Protein AF-A0A225UU42-F1 (afdb_monomer)

pLDDT: mean 75.65, std 21.76, range [31.33, 98.06]

Foldseek 3Di:
DDDDDDDDPPPDPPDPVVVVVVVVLVVQLVQCVVLVNDWDADDPAQWGWTFGAGVVRDGRDIDDDPQTHQCHPNGPNPNHPPPPDPDDDPDDPPDDPPNPD

Radius of gyration: 17.7 Å; Cα contacts (8 Å, |Δi|>4): 117; chains: 1; bounding box: 40×38×44 Å

Sequence (101 aa):
MHSIEVLKPSAYTGSSMYFKEAALLANQVLTGLQARIAPVPINDCTGGVYYLRTKNRRLTGVFKPADEEAYAPNNPKEFLKLEKSGGLSGMRKGISAGDAA

Organism: NCBI:txid4795

Structure (mmCIF, N/CA/C/O backbone):
data_AF-A0A225UU42-F1
#
_entry.id   AF-A0A225UU42-F1
#
loop_
_atom_site.group_PDB
_atom_site.id
_atom_site.type_symbol
_atom_site.label_atom_id
_atom_site.label_alt_id
_atom_site.label_comp_id
_atom_site.label_asym_id
_atom_site.label_entity_id
_atom_site.label_seq_id
_atom_site.pdbx_PDB_ins_code
_atom_site.Cartn_x
_atom_site.Cartn_y
_atom_site.Cartn_z
_atom_site.occupancy
_atom_site.B_iso_or_equiv
_atom_site.auth_seq_id
_atom_si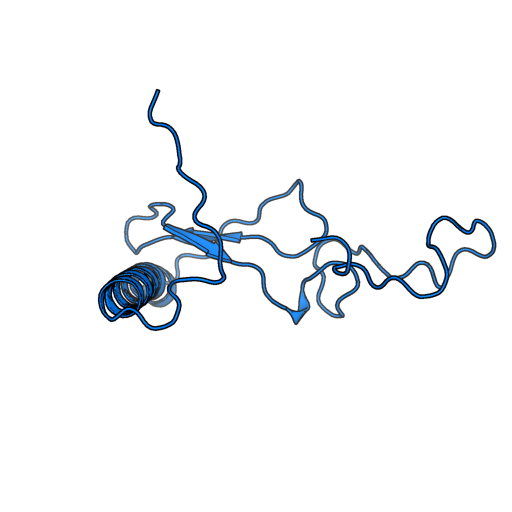te.auth_comp_id
_atom_site.auth_asym_id
_atom_site.auth_atom_id
_atom_site.pdbx_PDB_model_num
ATOM 1 N N . MET A 1 1 ? -24.766 7.940 -12.614 1.00 36.38 1 MET A N 1
ATOM 2 C CA . MET A 1 1 ? -23.361 7.738 -13.029 1.00 36.38 1 MET A CA 1
ATOM 3 C C . MET A 1 1 ? -22.544 8.860 -12.416 1.00 36.38 1 MET A C 1
ATOM 5 O O . MET A 1 1 ? -22.782 10.000 -12.778 1.00 36.38 1 MET A O 1
ATOM 9 N N . HIS A 1 2 ? -21.676 8.574 -11.444 1.00 37.75 2 HIS A N 1
ATOM 10 C CA . HIS A 1 2 ? -20.746 9.577 -10.914 1.00 37.75 2 HIS A CA 1
ATOM 11 C C . HIS A 1 2 ? -19.477 9.524 -11.768 1.00 37.75 2 HIS A C 1
ATOM 13 O O . HIS A 1 2 ? -18.829 8.480 -11.827 1.00 37.75 2 HIS A O 1
ATOM 19 N N . SER A 1 3 ? -19.175 10.606 -12.484 1.00 31.33 3 SER A N 1
ATOM 20 C CA . SER A 1 3 ? -17.936 10.743 -13.249 1.00 31.33 3 SER A CA 1
ATOM 21 C C . SER A 1 3 ? -16.767 10.872 -12.279 1.00 31.33 3 SER A C 1
ATOM 23 O O . SER A 1 3 ? -16.739 11.787 -11.460 1.00 31.33 3 SER A O 1
ATOM 25 N N . ILE A 1 4 ? -15.812 9.949 -12.364 1.00 36.66 4 ILE A N 1
ATOM 26 C CA . ILE A 1 4 ? -14.539 10.069 -11.658 1.00 36.66 4 ILE A CA 1
ATOM 27 C C . ILE A 1 4 ? -13.705 11.075 -12.448 1.00 36.66 4 ILE A C 1
ATOM 29 O O . ILE A 1 4 ? -13.275 10.789 -13.565 1.00 36.66 4 ILE A O 1
ATOM 33 N N . GLU A 1 5 ? -13.527 12.269 -11.894 1.00 42.31 5 GLU A N 1
ATOM 34 C CA . GLU A 1 5 ? -12.654 13.284 -12.469 1.00 42.31 5 GLU A CA 1
ATOM 35 C C . GLU A 1 5 ? -11.199 12.911 -12.150 1.00 42.31 5 GLU A C 1
ATOM 37 O O . GLU A 1 5 ? -10.775 12.903 -10.994 1.00 42.31 5 GLU A O 1
ATOM 42 N N . VAL A 1 6 ? -10.437 12.521 -13.174 1.00 44.72 6 VAL A N 1
ATOM 43 C CA . VAL A 1 6 ? -9.016 12.186 -13.026 1.00 44.72 6 VAL A CA 1
ATOM 44 C C . VAL A 1 6 ? -8.214 13.485 -13.070 1.00 44.72 6 VAL A C 1
ATOM 46 O O . VAL A 1 6 ? -8.017 14.077 -14.132 1.00 44.72 6 VAL A O 1
ATOM 49 N N . LEU A 1 7 ? -7.776 13.946 -11.899 1.00 44.09 7 LEU A N 1
ATOM 50 C CA . LEU A 1 7 ? -7.000 15.177 -11.742 1.00 44.09 7 LEU A CA 1
ATOM 51 C C . LEU A 1 7 ? -5.581 15.022 -12.318 1.00 44.09 7 LEU A C 1
ATOM 53 O O . LEU A 1 7 ? -4.906 14.019 -12.083 1.00 44.09 7 LEU A O 1
ATOM 57 N N . LYS A 1 8 ? -5.103 16.037 -13.054 1.00 40.91 8 LYS A N 1
ATOM 58 C CA . LYS A 1 8 ? -3.742 16.057 -13.621 1.00 40.91 8 LYS A CA 1
ATOM 59 C C . LYS A 1 8 ? -2.680 16.249 -12.514 1.00 40.91 8 LYS A C 1
ATOM 61 O O . LYS A 1 8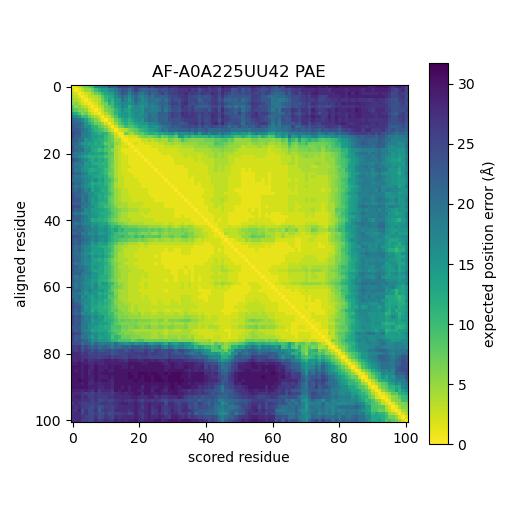 ? -2.797 17.208 -11.748 1.00 40.91 8 LYS A O 1
ATOM 66 N N . PRO A 1 9 ? -1.610 15.426 -12.459 1.00 46.75 9 PRO A N 1
ATOM 67 C CA . PRO A 1 9 ? -0.630 15.429 -11.360 1.00 46.75 9 PRO A CA 1
ATOM 68 C C . PRO A 1 9 ? 0.205 16.708 -11.153 1.00 46.75 9 PRO A C 1
ATOM 70 O O . PRO A 1 9 ? 0.839 16.849 -10.112 1.00 46.75 9 PRO A O 1
ATOM 73 N N . SER A 1 10 ? 0.238 17.649 -12.099 1.00 45.03 10 SER A N 1
ATOM 74 C CA . SER A 1 10 ? 1.209 18.757 -12.081 1.00 45.03 10 SER A CA 1
ATOM 75 C C . SER A 1 10 ? 0.792 20.011 -11.300 1.00 45.03 10 SER A C 1
ATOM 77 O O . SER A 1 10 ? 1.610 20.914 -11.155 1.00 45.03 10 SER A O 1
ATOM 79 N N . ALA A 1 11 ? -0.439 20.097 -10.781 1.00 49.25 11 ALA A N 1
ATOM 80 C CA . ALA A 1 11 ? -0.955 21.347 -10.208 1.00 49.25 11 ALA A CA 1
ATOM 81 C C . ALA A 1 11 ? -1.078 21.389 -8.668 1.00 49.25 11 ALA A C 1
ATOM 83 O O . ALA A 1 11 ? -1.265 22.476 -8.126 1.00 49.25 11 ALA A O 1
ATOM 84 N N . TYR A 1 12 ? -0.980 20.264 -7.936 1.00 52.41 12 TYR A N 1
ATOM 85 C CA . TYR A 1 12 ? -1.510 20.241 -6.557 1.00 52.41 12 TYR A CA 1
ATOM 86 C C . TYR A 1 12 ? -0.773 19.430 -5.482 1.00 52.41 12 TYR A C 1
ATOM 88 O O . TYR A 1 12 ? -1.267 19.363 -4.354 1.00 52.41 12 TYR A O 1
ATOM 96 N N . THR A 1 13 ? 0.429 18.900 -5.722 1.00 54.12 13 THR A N 1
ATOM 97 C CA . THR A 1 13 ? 1.193 18.241 -4.637 1.00 54.12 13 THR A CA 1
ATOM 98 C C . THR A 1 13 ? 1.586 19.195 -3.493 1.00 54.12 13 THR A C 1
ATOM 100 O O . THR A 1 13 ? 1.985 18.733 -2.429 1.00 54.12 13 THR A O 1
ATOM 103 N N . GLY A 1 14 ? 1.415 20.515 -3.669 1.00 54.59 14 GLY A N 1
ATOM 104 C CA . GLY A 1 14 ? 1.641 21.544 -2.645 1.00 54.59 14 GLY A CA 1
ATOM 105 C C . GLY A 1 14 ? 0.400 22.048 -1.888 1.00 54.59 14 GLY A C 1
ATOM 106 O O . GLY A 1 14 ? 0.547 22.927 -1.041 1.00 54.59 14 GLY A O 1
ATOM 107 N N . SER A 1 15 ? -0.818 21.558 -2.161 1.00 68.69 15 SER A N 1
ATOM 108 C CA . SER A 1 15 ? -2.016 22.022 -1.435 1.00 68.69 15 SER A CA 1
ATOM 109 C C . SER A 1 15 ? -2.232 21.232 -0.138 1.00 68.69 15 SER A C 1
ATOM 111 O O . SER A 1 15 ? -2.303 20.002 -0.127 1.00 68.69 15 SER A O 1
ATOM 113 N N . SER A 1 16 ? -2.371 21.957 0.977 1.00 73.06 16 SER A N 1
ATOM 114 C CA . SER A 1 16 ? -2.553 21.396 2.325 1.00 73.06 16 SER A CA 1
ATOM 115 C C . SER A 1 16 ? -3.803 20.517 2.469 1.00 73.06 16 SER A C 1
ATOM 117 O O . SER A 1 16 ? -3.850 19.673 3.364 1.00 73.06 16 SER A O 1
ATOM 119 N N . MET A 1 17 ? -4.797 20.680 1.588 1.00 76.19 17 MET A N 1
ATOM 120 C CA . MET A 1 17 ? -5.971 19.803 1.494 1.00 76.19 17 MET A CA 1
ATOM 121 C C . MET A 1 17 ? -5.574 18.382 1.084 1.00 76.19 17 MET A C 1
ATOM 123 O O . MET A 1 17 ? -5.841 17.444 1.829 1.00 76.19 17 MET A O 1
ATOM 127 N N . TYR A 1 18 ? -4.866 18.220 -0.039 1.00 78.12 18 TYR A N 1
ATOM 128 C CA . TYR A 1 18 ? -4.482 16.893 -0.535 1.00 78.12 18 TYR A CA 1
ATOM 129 C C . TYR A 1 18 ? -3.519 16.183 0.409 1.00 78.12 18 TYR A C 1
ATOM 131 O O . TYR A 1 18 ? -3.607 14.970 0.574 1.00 78.12 18 TYR A O 1
ATOM 139 N N . PHE A 1 19 ? -2.645 16.931 1.092 1.00 79.50 19 PHE A N 1
ATOM 140 C CA . PHE A 1 19 ? -1.819 16.362 2.156 1.00 79.50 19 PHE A CA 1
ATOM 141 C C . PHE A 1 19 ? -2.679 15.744 3.269 1.00 79.50 19 PHE A C 1
ATOM 143 O O . PHE A 1 19 ? -2.435 14.611 3.683 1.00 79.50 19 PHE A O 1
ATOM 150 N N . LYS A 1 20 ? -3.714 16.459 3.733 1.00 78.88 20 LYS A N 1
ATOM 151 C CA . LYS A 1 20 ? -4.637 15.947 4.757 1.00 78.88 20 LYS A CA 1
ATOM 152 C C . LYS A 1 20 ? -5.417 14.737 4.253 1.00 78.88 20 LYS A C 1
ATOM 154 O O . LYS A 1 20 ? -5.532 13.760 4.985 1.00 78.88 20 LYS A O 1
ATOM 159 N N . GLU A 1 21 ? -5.922 14.772 3.025 1.00 85.75 21 GLU A N 1
ATOM 160 C CA . GLU A 1 21 ? -6.662 13.653 2.432 1.00 85.75 21 GLU A CA 1
ATOM 161 C C . GLU A 1 21 ? -5.786 12.407 2.265 1.00 85.75 21 GLU A C 1
ATOM 163 O O . GLU A 1 21 ? -6.189 11.315 2.668 1.00 85.75 21 GLU A O 1
ATOM 168 N N . ALA A 1 22 ? -4.557 12.564 1.767 1.00 85.69 22 ALA A N 1
ATOM 169 C CA . ALA A 1 22 ? -3.596 11.471 1.647 1.00 85.69 22 ALA A CA 1
ATOM 170 C C . ALA A 1 22 ? -3.213 10.898 3.020 1.00 85.69 22 ALA A C 1
ATOM 172 O O . ALA A 1 22 ? -3.179 9.679 3.193 1.00 85.69 22 ALA A O 1
ATOM 173 N N . ALA A 1 23 ? -2.988 11.757 4.021 1.00 85.38 23 ALA A N 1
ATOM 174 C CA . ALA A 1 23 ? -2.717 11.323 5.390 1.00 85.38 23 ALA A CA 1
ATOM 175 C C . ALA A 1 23 ? -3.911 10.566 5.999 1.00 85.38 23 ALA A C 1
ATOM 177 O O . ALA A 1 23 ? -3.728 9.537 6.651 1.00 85.38 23 ALA A O 1
ATOM 178 N N . LEU A 1 24 ? -5.143 11.029 5.763 1.00 89.75 24 LEU A N 1
ATOM 179 C CA . LEU A 1 24 ? -6.359 10.335 6.198 1.00 89.75 24 LEU A CA 1
ATOM 180 C C . LEU A 1 24 ? -6.492 8.962 5.532 1.00 89.75 24 LEU A C 1
ATOM 182 O O . LEU A 1 24 ? -6.779 7.981 6.222 1.00 89.75 24 LEU A O 1
ATOM 186 N N . LEU A 1 25 ? -6.229 8.872 4.227 1.00 91.44 25 LEU A N 1
ATOM 187 C CA . LEU A 1 25 ? -6.234 7.612 3.488 1.00 91.44 25 LEU A CA 1
ATOM 188 C C . LEU A 1 25 ? -5.194 6.630 4.048 1.00 91.44 25 LEU A C 1
ATOM 190 O O . LEU A 1 25 ? -5.516 5.472 4.328 1.00 91.44 25 LEU A O 1
ATOM 194 N N . ALA A 1 26 ? -3.966 7.104 4.275 1.00 92.06 26 ALA A N 1
ATOM 195 C CA . ALA A 1 26 ? -2.888 6.308 4.856 1.00 92.06 26 ALA A CA 1
ATOM 196 C C . ALA A 1 26 ? -3.255 5.793 6.258 1.00 92.06 26 ALA A C 1
ATOM 198 O O . ALA A 1 26 ? -3.069 4.612 6.551 1.00 92.06 26 ALA A O 1
ATOM 199 N N . ASN A 1 27 ? -3.862 6.639 7.097 1.00 94.50 27 ASN A N 1
ATOM 200 C CA . ASN A 1 27 ? -4.338 6.243 8.422 1.00 94.50 27 ASN A CA 1
ATOM 201 C C . ASN A 1 27 ? -5.426 5.162 8.347 1.00 94.50 27 ASN A C 1
ATOM 203 O O . ASN A 1 27 ? -5.386 4.195 9.108 1.00 94.50 27 ASN A O 1
ATOM 207 N N . GLN A 1 28 ? -6.380 5.274 7.418 1.00 95.12 28 GLN A N 1
ATOM 208 C CA . GLN A 1 28 ? -7.420 4.256 7.228 1.00 95.12 28 GLN A CA 1
ATOM 209 C C . GLN A 1 28 ? -6.833 2.902 6.819 1.00 95.12 28 GLN A C 1
ATOM 211 O O . GLN A 1 28 ? -7.232 1.873 7.374 1.00 95.12 28 GLN A O 1
ATOM 216 N N . VAL A 1 29 ? -5.868 2.898 5.898 1.00 96.38 29 VAL A N 1
ATOM 217 C CA . VAL A 1 29 ? -5.121 1.696 5.497 1.00 96.38 29 VAL A CA 1
ATOM 218 C C . VAL A 1 29 ? -4.370 1.100 6.688 1.00 96.38 29 VAL A C 1
ATOM 220 O O . VAL A 1 29 ? -4.468 -0.106 6.930 1.00 96.38 29 VAL A O 1
ATOM 223 N N . LEU A 1 30 ? -3.677 1.935 7.469 1.00 96.81 30 LEU A N 1
ATOM 224 C CA . LEU A 1 30 ? -2.910 1.501 8.637 1.00 96.81 30 LEU A CA 1
ATOM 225 C C . LEU A 1 30 ? -3.785 0.728 9.633 1.00 96.81 30 LEU A C 1
ATOM 227 O O . LEU A 1 30 ? -3.336 -0.289 10.160 1.00 96.81 30 LEU A O 1
ATOM 231 N N . THR A 1 31 ? -5.053 1.126 9.819 1.00 97.88 31 THR A N 1
ATOM 232 C CA . THR A 1 31 ? -5.975 0.383 10.699 1.00 97.88 31 THR A CA 1
ATOM 233 C C . THR A 1 31 ? -6.182 -1.071 10.271 1.00 97.88 31 THR A C 1
ATOM 235 O O . THR A 1 31 ? -6.308 -1.944 11.127 1.00 97.88 31 THR A O 1
ATOM 238 N N . GLY A 1 32 ? -6.230 -1.357 8.966 1.00 97.88 32 GLY A N 1
ATOM 239 C CA . GLY A 1 32 ? -6.390 -2.724 8.471 1.00 97.88 32 GLY A CA 1
ATOM 240 C C . GLY A 1 32 ? -5.115 -3.540 8.619 1.00 97.88 32 GLY A C 1
ATOM 241 O O . GLY A 1 32 ? -5.173 -4.679 9.084 1.00 97.88 32 GLY A O 1
ATOM 242 N N . LEU A 1 33 ? -3.966 -2.937 8.305 1.00 96.81 33 LEU A N 1
ATOM 243 C CA . LEU A 1 33 ? -2.659 -3.581 8.462 1.00 96.81 33 LEU A CA 1
ATOM 244 C C . LEU A 1 33 ? -2.382 -3.943 9.930 1.00 96.81 33 LEU A C 1
ATOM 246 O O . LEU A 1 33 ? -2.007 -5.079 10.223 1.00 96.81 33 LEU A O 1
ATOM 250 N N . GLN A 1 34 ? -2.648 -3.024 10.866 1.00 98.06 34 GLN A N 1
ATOM 251 C CA . GLN A 1 34 ? -2.532 -3.273 12.311 1.00 98.06 34 GLN A CA 1
ATOM 252 C C . GLN A 1 34 ? -3.487 -4.375 12.790 1.00 98.06 34 GLN A C 1
ATOM 254 O O . GLN A 1 34 ? -3.121 -5.181 13.644 1.00 98.06 34 GLN A O 1
ATOM 259 N N . ALA A 1 35 ? -4.678 -4.470 12.193 1.00 98.06 35 ALA A N 1
ATOM 260 C CA . ALA A 1 35 ? -5.640 -5.541 12.445 1.00 98.06 35 ALA A CA 1
ATOM 261 C C . ALA A 1 35 ? -5.303 -6.867 11.728 1.00 98.06 35 ALA A C 1
ATOM 263 O O . ALA A 1 35 ? -6.145 -7.764 11.687 1.00 98.06 35 ALA A O 1
ATOM 264 N N . ARG A 1 36 ? -4.097 -7.007 11.150 1.00 97.94 36 ARG A N 1
ATOM 265 C CA . ARG A 1 36 ? -3.635 -8.197 10.405 1.00 97.94 36 ARG A CA 1
ATOM 266 C C . ARG A 1 36 ? -4.522 -8.562 9.208 1.00 97.94 36 ARG A C 1
ATOM 268 O O . ARG A 1 36 ? -4.583 -9.718 8.795 1.00 97.94 36 ARG A O 1
ATOM 275 N N . ILE A 1 37 ? -5.202 -7.582 8.618 1.00 97.75 37 ILE A N 1
ATOM 276 C CA . ILE A 1 37 ? -5.982 -7.782 7.398 1.00 97.75 37 ILE A CA 1
ATOM 277 C C . ILE A 1 37 ? -5.041 -7.657 6.205 1.00 97.75 37 ILE A C 1
ATOM 279 O O . ILE A 1 37 ? -4.568 -6.568 5.887 1.00 97.75 37 ILE A O 1
ATOM 283 N N . ALA A 1 38 ? -4.798 -8.778 5.527 1.00 96.25 38 ALA A N 1
ATOM 284 C CA . ALA A 1 38 ? -3.945 -8.808 4.344 1.00 96.25 38 ALA A CA 1
ATOM 285 C C . ALA A 1 38 ? -4.502 -7.920 3.207 1.00 96.25 38 ALA A C 1
ATOM 287 O O . ALA A 1 38 ? -5.725 -7.786 3.075 1.00 96.25 38 ALA A O 1
ATOM 288 N N . PRO A 1 39 ? -3.657 -7.338 2.349 1.00 97.06 39 PRO A N 1
ATOM 289 C CA . PRO A 1 39 ? -4.094 -6.809 1.060 1.00 97.06 39 PRO A CA 1
ATOM 290 C C . PRO A 1 39 ? -4.679 -7.916 0.161 1.00 97.06 39 PRO A C 1
ATOM 292 O O . PRO A 1 39 ? -4.381 -9.095 0.350 1.00 97.06 39 PRO A O 1
ATOM 295 N N . VAL A 1 40 ? -5.536 -7.556 -0.799 1.00 97.25 40 VAL A N 1
ATOM 296 C CA . VAL A 1 40 ? -6.106 -8.509 -1.775 1.00 97.25 40 VAL A CA 1
ATOM 297 C C . VAL A 1 40 ? -5.376 -8.355 -3.110 1.00 97.25 40 VAL A C 1
ATOM 299 O O . VAL A 1 40 ? -5.425 -7.251 -3.653 1.00 97.25 40 VAL A O 1
ATOM 302 N N . PRO A 1 41 ? -4.724 -9.399 -3.652 1.00 95.50 41 PRO A N 1
ATOM 303 C CA . PRO A 1 41 ? -4.044 -9.307 -4.942 1.00 95.50 41 PRO A CA 1
ATOM 304 C C . PRO A 1 41 ? -5.040 -9.105 -6.091 1.00 95.50 41 PRO A C 1
ATOM 306 O O . PRO A 1 41 ? -6.150 -9.638 -6.071 1.00 95.50 41 PRO A O 1
ATOM 309 N N . ILE A 1 42 ? -4.625 -8.342 -7.100 1.00 95.00 42 ILE A N 1
ATOM 310 C CA . ILE A 1 42 ? -5.351 -8.153 -8.360 1.00 95.00 42 ILE A CA 1
ATOM 311 C C . ILE A 1 42 ? -4.662 -8.992 -9.435 1.00 95.00 42 ILE A C 1
ATOM 313 O O . ILE A 1 42 ? -3.481 -8.785 -9.724 1.00 95.00 42 ILE A O 1
ATOM 317 N N . ASN A 1 43 ? -5.389 -9.932 -10.038 1.00 88.56 43 ASN A N 1
ATOM 318 C CA . ASN A 1 43 ? -4.801 -10.922 -10.945 1.00 88.56 43 ASN 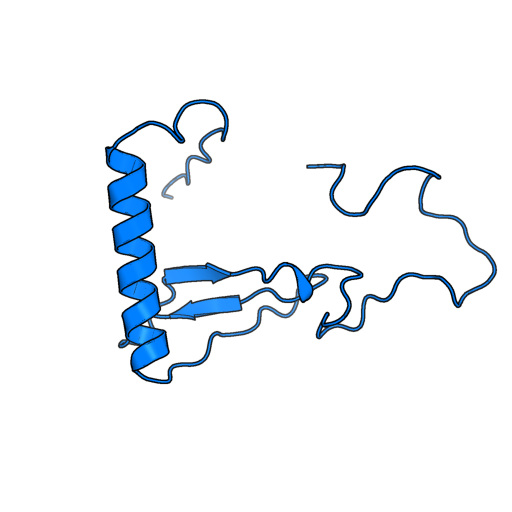A CA 1
ATOM 319 C C . ASN A 1 43 ? -4.439 -10.332 -12.320 1.00 88.56 43 ASN A C 1
ATOM 321 O O . ASN A 1 43 ? -3.332 -10.563 -12.799 1.00 88.56 43 ASN A O 1
ATOM 325 N N . ASP A 1 44 ? -5.283 -9.469 -12.889 1.00 86.56 44 ASP A N 1
ATOM 326 C CA . ASP A 1 44 ? -5.169 -8.983 -14.279 1.00 86.56 44 ASP A CA 1
ATOM 327 C C . ASP A 1 44 ? -4.187 -7.802 -14.459 1.00 86.56 44 ASP A C 1
ATOM 329 O O . ASP A 1 44 ? -4.445 -6.834 -15.171 1.00 86.56 44 ASP A O 1
ATOM 333 N N . CYS A 1 45 ? -3.048 -7.838 -13.766 1.00 88.00 45 CYS A N 1
ATOM 334 C CA . CYS A 1 45 ? -1.971 -6.835 -13.854 1.00 88.00 45 CYS A CA 1
ATOM 335 C C . CYS A 1 45 ? -0.614 -7.521 -14.095 1.00 88.00 45 CYS A C 1
ATOM 337 O O . CYS A 1 45 ? -0.487 -8.705 -13.819 1.00 88.00 45 CYS A O 1
ATOM 339 N N . THR A 1 46 ? 0.420 -6.799 -14.531 1.00 86.00 46 THR A N 1
ATOM 340 C CA . THR A 1 46 ? 1.750 -7.366 -14.873 1.00 86.00 46 THR A CA 1
ATOM 341 C C . THR A 1 46 ? 2.735 -7.492 -13.701 1.00 86.00 46 THR A C 1
ATOM 343 O O . THR A 1 46 ? 3.807 -8.072 -13.851 1.00 86.00 46 THR A O 1
ATOM 346 N N . GLY A 1 47 ? 2.387 -6.966 -12.528 1.00 90.56 47 GLY A N 1
ATOM 347 C CA . GLY A 1 47 ? 3.184 -7.074 -11.304 1.00 90.56 47 GLY A CA 1
ATOM 348 C C . GLY A 1 47 ? 2.307 -7.136 -10.055 1.00 90.56 47 GLY A C 1
ATOM 349 O O . GLY A 1 47 ? 1.096 -7.393 -10.151 1.00 90.56 47 GLY A O 1
ATOM 350 N N . GLY A 1 48 ? 2.917 -6.874 -8.903 1.00 94.50 48 GLY A N 1
ATOM 351 C CA . GLY A 1 48 ? 2.265 -6.748 -7.605 1.00 94.50 48 GLY A CA 1
ATOM 352 C C . GLY A 1 48 ? 1.307 -5.564 -7.583 1.00 94.50 48 GLY A C 1
ATOM 353 O O . GLY A 1 48 ? 1.709 -4.403 -7.641 1.00 94.50 48 GLY A O 1
ATOM 354 N N . VAL A 1 49 ? 0.010 -5.855 -7.526 1.00 96.69 49 VAL A N 1
ATOM 355 C CA . VAL A 1 49 ? -1.041 -4.846 -7.372 1.00 96.69 49 VAL A CA 1
ATOM 356 C C . VAL A 1 49 ? -2.051 -5.376 -6.374 1.00 96.69 49 VAL A C 1
ATOM 358 O O . VAL A 1 49 ? -2.537 -6.498 -6.523 1.00 96.69 49 VAL A O 1
ATOM 361 N N . TYR A 1 50 ? -2.373 -4.565 -5.370 1.00 97.06 50 TYR A N 1
ATOM 362 C CA . TYR A 1 50 ? -3.183 -5.002 -4.241 1.00 97.06 50 TYR A CA 1
ATOM 363 C C . TYR A 1 50 ? -4.246 -3.980 -3.858 1.00 97.06 50 TYR A C 1
ATOM 365 O O . TYR A 1 50 ? -3.957 -2.787 -3.756 1.00 97.06 50 TYR A O 1
ATOM 373 N N . TYR A 1 51 ? -5.454 -4.444 -3.539 1.00 97.56 51 TYR A N 1
ATOM 374 C CA . TYR A 1 51 ? -6.411 -3.633 -2.797 1.00 97.56 51 TYR A CA 1
ATOM 375 C C . TYR A 1 51 ? -6.062 -3.619 -1.309 1.00 97.56 51 TYR A C 1
ATOM 377 O O . TYR A 1 51 ? -6.032 -4.657 -0.641 1.00 97.56 51 TYR A O 1
ATOM 385 N N . LEU A 1 52 ? -5.865 -2.420 -0.772 1.00 97.81 52 LEU A N 1
ATOM 386 C CA . LEU A 1 52 ? -5.717 -2.168 0.653 1.00 97.81 52 LEU A CA 1
ATOM 387 C C . LEU A 1 52 ? -7.085 -2.078 1.323 1.00 97.81 52 LEU A C 1
ATOM 389 O O . LEU A 1 52 ? -8.060 -1.603 0.730 1.00 97.81 52 LEU A O 1
ATOM 393 N N . ARG A 1 53 ? -7.154 -2.520 2.579 1.00 97.62 53 ARG A N 1
ATOM 394 C CA . ARG A 1 53 ? -8.404 -2.629 3.333 1.00 97.62 53 ARG A CA 1
ATOM 395 C C . ARG A 1 53 ? -8.304 -1.935 4.682 1.00 97.62 53 ARG A C 1
ATOM 397 O O . ARG A 1 53 ? -7.250 -1.968 5.302 1.00 97.62 53 ARG A O 1
ATOM 404 N N . THR A 1 54 ? -9.405 -1.357 5.160 1.00 97.69 54 THR A N 1
ATOM 405 C CA . THR A 1 54 ? -9.513 -0.909 6.563 1.00 97.69 54 THR A CA 1
ATOM 406 C C . THR A 1 54 ? -9.709 -2.091 7.514 1.00 97.69 54 THR A C 1
ATOM 408 O O . THR A 1 54 ? -9.978 -3.213 7.075 1.00 97.69 54 THR A O 1
ATOM 411 N N . LYS A 1 55 ? -9.705 -1.831 8.832 1.00 97.31 55 LYS A N 1
ATOM 412 C CA . LYS A 1 55 ? -10.079 -2.817 9.868 1.00 97.31 55 LYS A CA 1
ATOM 413 C C . LYS A 1 55 ? -11.447 -3.492 9.649 1.00 97.31 55 LYS A C 1
ATOM 415 O O . LYS A 1 55 ? -11.657 -4.617 10.082 1.00 97.31 55 LYS A O 1
ATOM 420 N N . ASN A 1 56 ? -12.361 -2.837 8.927 1.00 96.69 56 ASN A N 1
ATOM 421 C CA . ASN A 1 56 ? -13.688 -3.372 8.597 1.00 96.69 56 ASN A CA 1
ATOM 422 C C . ASN A 1 56 ? -13.713 -4.077 7.227 1.00 96.69 56 ASN A C 1
ATOM 424 O O . ASN A 1 56 ? -14.780 -4.266 6.650 1.00 96.69 56 ASN A O 1
ATOM 428 N N . ARG A 1 57 ? -12.544 -4.420 6.667 1.00 97.12 57 ARG A N 1
ATOM 429 C CA . ARG A 1 57 ? -12.367 -5.072 5.355 1.00 97.12 57 ARG A CA 1
ATOM 430 C C . ARG A 1 57 ? -12.879 -4.266 4.149 1.00 97.12 57 ARG A C 1
ATOM 432 O O . ARG A 1 57 ? -12.989 -4.822 3.060 1.00 97.12 57 ARG A O 1
ATOM 439 N N . ARG A 1 58 ? -13.141 -2.959 4.300 1.00 97.12 58 ARG A N 1
ATOM 440 C CA . ARG A 1 58 ? -13.527 -2.076 3.181 1.00 97.12 58 ARG A CA 1
ATOM 441 C C . ARG A 1 58 ? -12.318 -1.749 2.309 1.00 97.12 58 ARG A C 1
ATOM 443 O O . ARG A 1 58 ? -11.307 -1.306 2.851 1.00 97.12 58 ARG A O 1
ATOM 450 N N . LEU A 1 59 ? -12.440 -1.910 0.990 1.00 96.44 59 LEU A N 1
ATOM 451 C CA . LEU A 1 59 ? -11.406 -1.492 0.037 1.00 96.44 59 LEU A CA 1
ATOM 452 C C . LEU A 1 59 ? -11.212 0.028 0.119 1.00 96.44 59 LEU A C 1
ATOM 454 O O . LEU A 1 59 ? -12.193 0.766 0.155 1.00 96.44 59 LEU A O 1
ATOM 458 N N . THR A 1 60 ? -9.962 0.475 0.214 1.00 94.56 60 THR A N 1
ATOM 459 C CA . THR A 1 60 ? -9.622 1.881 0.515 1.00 94.56 60 THR A CA 1
ATOM 460 C C . THR A 1 60 ? -8.592 2.454 -0.446 1.00 94.56 60 THR A C 1
ATOM 462 O O . THR A 1 60 ? -8.680 3.620 -0.799 1.00 94.56 60 THR A O 1
ATOM 465 N N . GLY A 1 61 ? -7.647 1.647 -0.922 1.00 92.12 61 GLY A N 1
ATOM 466 C CA . GLY A 1 61 ? -6.629 2.110 -1.858 1.00 92.12 61 GLY A CA 1
ATOM 467 C C . GLY A 1 61 ? -6.086 0.980 -2.713 1.00 92.12 61 GLY A C 1
ATOM 468 O O . GLY A 1 61 ? -6.341 -0.194 -2.437 1.00 92.12 61 GLY A O 1
ATOM 469 N N . VAL A 1 62 ? -5.330 1.354 -3.740 1.00 95.88 62 VAL A N 1
ATOM 470 C CA . VAL A 1 62 ? -4.540 0.433 -4.558 1.00 95.88 62 VAL A CA 1
ATOM 471 C C . VAL A 1 62 ? -3.072 0.653 -4.222 1.00 95.88 62 VAL A C 1
ATOM 473 O O . VAL A 1 62 ? -2.606 1.789 -4.199 1.00 95.88 62 VAL A O 1
ATOM 476 N N . PHE A 1 63 ? -2.358 -0.431 -3.947 1.00 94.88 63 PHE A N 1
ATOM 477 C CA . PHE A 1 63 ? -0.937 -0.422 -3.633 1.00 94.88 63 PHE A CA 1
ATOM 478 C C . PHE A 1 63 ? -0.159 -1.179 -4.703 1.00 94.88 63 PHE A C 1
ATOM 480 O O . PHE A 1 63 ? -0.557 -2.277 -5.097 1.00 94.88 63 PHE A O 1
ATOM 487 N N . LYS A 1 64 ? 0.934 -0.571 -5.167 1.00 95.25 64 LYS A N 1
ATOM 488 C CA . LYS A 1 64 ? 1.865 -1.129 -6.150 1.00 95.25 64 LYS A CA 1
ATOM 489 C C . LYS A 1 64 ? 3.273 -1.033 -5.546 1.00 95.25 64 LYS A C 1
ATOM 491 O O . LYS A 1 64 ? 3.816 0.071 -5.515 1.00 95.25 64 LYS A O 1
ATOM 496 N N . PRO A 1 65 ? 3.814 -2.118 -4.966 1.00 94.94 65 PRO A N 1
ATOM 497 C CA . PRO A 1 65 ? 5.172 -2.125 -4.434 1.00 94.94 65 PRO A CA 1
ATOM 498 C C . PRO A 1 65 ? 6.183 -2.005 -5.577 1.00 94.94 65 PRO A C 1
ATOM 500 O O . PRO A 1 65 ? 6.069 -2.718 -6.572 1.00 94.94 65 PRO A O 1
ATOM 503 N N . ALA A 1 66 ? 7.178 -1.129 -5.426 1.00 91.94 66 ALA A N 1
ATOM 504 C CA . ALA A 1 66 ? 8.173 -0.868 -6.469 1.00 91.94 66 ALA A CA 1
ATOM 505 C C . ALA A 1 66 ? 9.021 -2.110 -6.812 1.00 91.94 66 ALA A C 1
ATOM 507 O O . ALA A 1 66 ? 9.401 -2.321 -7.960 1.00 91.94 66 ALA A O 1
ATOM 508 N N . ASP A 1 67 ? 9.302 -2.962 -5.828 1.00 93.31 67 ASP A N 1
ATOM 509 C CA . ASP A 1 67 ? 10.074 -4.195 -5.993 1.00 93.31 67 ASP A CA 1
ATOM 510 C C . ASP A 1 67 ? 9.268 -5.356 -6.597 1.00 93.31 67 ASP A C 1
ATOM 512 O O . ASP A 1 67 ? 9.855 -6.370 -6.979 1.00 93.31 67 ASP A O 1
ATOM 516 N N . GLU A 1 68 ? 7.952 -5.190 -6.743 1.00 94.75 68 GLU A N 1
ATOM 517 C CA . GLU A 1 68 ? 7.042 -6.152 -7.368 1.00 94.75 68 GLU A CA 1
ATOM 518 C C . GLU A 1 68 ? 6.492 -5.677 -8.727 1.00 94.75 68 GLU A C 1
ATOM 520 O O . GLU A 1 68 ? 5.629 -6.337 -9.313 1.00 94.75 68 GLU A O 1
ATOM 525 N N . GLU A 1 69 ? 6.956 -4.540 -9.252 1.00 90.94 69 GLU A N 1
ATOM 526 C CA . GLU A 1 69 ? 6.567 -4.054 -10.579 1.00 90.94 69 GLU A CA 1
ATOM 527 C C . GLU A 1 69 ? 6.945 -5.040 -11.704 1.00 90.94 69 GLU A C 1
ATOM 529 O O . GLU A 1 69 ? 7.663 -6.028 -11.510 1.00 90.94 69 GLU A O 1
ATOM 534 N N . ALA A 1 70 ? 6.437 -4.803 -12.919 1.00 86.12 70 ALA A N 1
ATOM 535 C CA . ALA A 1 70 ? 6.854 -5.579 -14.086 1.00 86.12 70 ALA A CA 1
ATOM 536 C C . ALA A 1 70 ? 8.390 -5.583 -14.169 1.00 86.12 70 ALA A C 1
ATOM 538 O O . ALA A 1 70 ? 9.005 -4.520 -14.112 1.00 86.12 70 ALA A O 1
ATOM 539 N N . TYR A 1 71 ? 9.000 -6.765 -14.300 1.00 84.94 71 TYR A N 1
ATOM 540 C CA . TYR A 1 71 ? 10.456 -6.933 -14.380 1.00 84.94 71 TYR A CA 1
ATOM 541 C C . TYR A 1 71 ? 11.264 -6.632 -13.100 1.00 84.94 71 TYR A C 1
ATOM 543 O O . TYR A 1 71 ? 12.498 -6.652 -13.158 1.00 84.94 7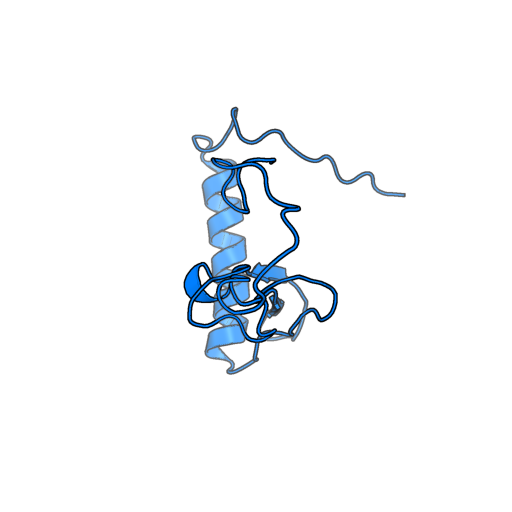1 TYR A O 1
ATOM 551 N N . ALA A 1 72 ? 10.608 -6.370 -11.966 1.00 87.56 72 ALA A N 1
ATOM 552 C CA . ALA A 1 72 ? 11.241 -6.166 -10.664 1.00 87.56 72 ALA A CA 1
ATOM 553 C C . ALA A 1 72 ? 11.590 -7.513 -9.981 1.00 87.56 72 ALA A C 1
ATOM 555 O O . ALA A 1 72 ? 10.980 -8.538 -10.303 1.00 87.56 72 ALA A O 1
ATOM 556 N N . PRO A 1 73 ? 12.576 -7.555 -9.061 1.00 87.12 73 PRO A N 1
ATOM 557 C CA . PRO A 1 73 ? 13.116 -8.810 -8.526 1.00 87.12 73 PRO A CA 1
ATOM 558 C C . PRO A 1 73 ? 12.103 -9.647 -7.736 1.00 87.12 73 PRO A C 1
ATOM 560 O O . PRO A 1 73 ? 12.236 -10.868 -7.713 1.00 87.12 73 PRO A O 1
ATOM 563 N N . ASN A 1 74 ? 11.093 -9.017 -7.128 1.00 90.56 74 ASN A N 1
ATOM 564 C CA . ASN A 1 74 ? 10.088 -9.691 -6.306 1.00 90.56 74 ASN A CA 1
ATOM 565 C C . ASN A 1 74 ? 8.727 -9.792 -7.009 1.00 90.56 74 ASN A C 1
ATOM 567 O O . ASN A 1 74 ? 7.712 -9.999 -6.352 1.00 90.56 74 ASN A O 1
ATOM 571 N N . ASN A 1 75 ? 8.671 -9.646 -8.338 1.00 90.12 75 ASN A N 1
ATOM 572 C CA . ASN A 1 75 ? 7.410 -9.714 -9.071 1.00 90.12 75 ASN A CA 1
ATOM 573 C C . ASN A 1 75 ? 6.713 -11.081 -8.869 1.00 90.12 75 ASN A C 1
ATOM 575 O O . ASN A 1 75 ? 7.220 -12.097 -9.354 1.00 90.12 75 ASN A O 1
ATOM 579 N N . PRO A 1 76 ? 5.516 -11.120 -8.249 1.00 87.19 76 PRO A N 1
ATOM 580 C CA . PRO A 1 76 ? 4.823 -12.370 -7.932 1.00 87.19 76 PRO A CA 1
ATOM 581 C C . PRO A 1 76 ? 4.224 -13.078 -9.157 1.00 87.19 76 PRO A C 1
ATOM 583 O O . PRO A 1 76 ? 3.700 -14.180 -9.037 1.00 87.19 76 PRO A O 1
ATOM 586 N N . LYS A 1 77 ? 4.243 -12.436 -10.329 1.00 84.88 77 LYS A N 1
ATOM 587 C CA . LYS A 1 77 ? 3.661 -12.928 -11.586 1.00 84.88 77 LYS A CA 1
ATOM 588 C C . LYS A 1 77 ? 4.710 -13.359 -12.599 1.00 84.88 77 LYS A C 1
ATOM 590 O O . LYS A 1 77 ? 4.360 -13.633 -13.742 1.00 84.88 77 LYS A O 1
ATOM 595 N N . GLU A 1 78 ? 5.980 -13.373 -12.193 1.00 69.50 78 GLU A N 1
ATOM 596 C CA . GLU A 1 78 ? 7.092 -13.887 -12.997 1.00 69.50 78 GLU A CA 1
ATOM 597 C C . GLU A 1 78 ? 7.178 -13.258 -14.401 1.00 69.50 78 GLU A C 1
ATOM 599 O O . GLU A 1 78 ? 7.681 -13.868 -15.345 1.00 69.50 78 GLU A O 1
ATOM 604 N N . PHE A 1 79 ? 6.732 -12.000 -14.547 1.00 65.12 79 PHE A N 1
ATOM 605 C CA . PHE A 1 79 ? 7.002 -11.179 -15.730 1.00 65.12 79 PHE A CA 1
ATOM 606 C C . PHE A 1 79 ? 8.486 -10.788 -15.719 1.00 65.12 79 PHE A C 1
ATOM 608 O O . PHE A 1 79 ? 8.875 -9.670 -15.381 1.00 65.12 79 PHE A O 1
ATOM 615 N N . LEU A 1 80 ? 9.329 -11.773 -16.016 1.00 59.97 80 LEU A N 1
ATOM 616 C CA . LEU A 1 80 ? 10.776 -11.662 -16.065 1.00 59.97 80 LEU A CA 1
ATOM 617 C C . LEU A 1 80 ? 11.195 -10.935 -17.341 1.00 59.97 80 LEU A C 1
ATOM 619 O O . LEU A 1 80 ? 10.533 -11.021 -18.380 1.00 59.97 80 LEU A O 1
ATOM 623 N N . LYS A 1 81 ? 12.318 -10.208 -17.270 1.00 56.00 81 LYS A N 1
ATOM 624 C CA . LYS A 1 81 ? 12.934 -9.646 -18.475 1.00 56.00 81 LYS A CA 1
ATOM 625 C C . LYS A 1 81 ? 13.223 -10.811 -19.408 1.00 56.00 81 LYS A C 1
ATOM 627 O O . LYS A 1 81 ? 13.788 -11.820 -18.985 1.00 56.00 81 LYS A O 1
ATOM 632 N N . LEU A 1 82 ? 12.816 -10.663 -20.661 1.00 52.50 82 LEU A N 1
ATOM 633 C CA . LEU A 1 82 ? 13.052 -11.609 -21.742 1.00 52.50 82 LEU A CA 1
ATOM 634 C C . LEU A 1 82 ? 14.556 -11.647 -22.089 1.00 52.50 82 LEU A C 1
ATOM 636 O O . LEU A 1 82 ? 14.969 -11.239 -23.162 1.00 52.50 82 LEU A O 1
ATOM 640 N N . GLU A 1 83 ? 15.395 -12.094 -21.159 1.00 49.84 83 GLU A N 1
ATOM 641 C CA . GLU A 1 83 ? 16.842 -12.294 -21.336 1.00 49.84 83 GLU A CA 1
ATOM 642 C C . GLU A 1 83 ? 17.156 -13.786 -21.591 1.00 49.84 83 GLU A C 1
ATOM 644 O O . GLU A 1 83 ? 18.314 -14.181 -21.677 1.00 49.84 83 GLU A O 1
ATOM 649 N N . LYS 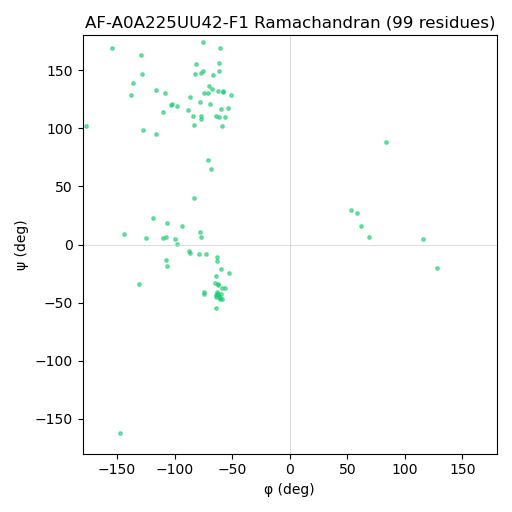A 1 84 ? 16.128 -14.645 -21.716 1.00 48.81 84 LYS A N 1
ATOM 650 C CA . LYS A 1 84 ? 16.275 -16.097 -21.955 1.00 48.81 84 LYS A CA 1
ATOM 651 C C . LYS A 1 84 ? 15.545 -16.656 -23.180 1.00 48.81 84 LYS A C 1
ATOM 653 O O . LYS A 1 84 ? 15.607 -17.860 -23.406 1.00 48.81 84 LYS A O 1
ATOM 658 N N . SER A 1 85 ? 14.927 -15.824 -24.011 1.00 44.31 85 SER A N 1
ATOM 659 C CA . SER A 1 85 ? 14.442 -16.243 -25.334 1.00 44.31 85 SER A CA 1
ATOM 660 C C . SER A 1 85 ? 15.197 -15.460 -26.394 1.00 44.31 85 SER A C 1
ATOM 662 O O . SER A 1 85 ? 14.865 -14.324 -26.728 1.00 44.31 85 SER A O 1
ATOM 664 N N . GLY A 1 86 ? 16.264 -16.080 -26.898 1.00 46.75 86 GLY A N 1
ATOM 665 C CA . GLY A 1 86 ? 16.940 -15.615 -28.095 1.00 46.75 86 GLY A CA 1
ATOM 666 C C . GLY A 1 86 ? 15.930 -15.475 -29.230 1.00 46.75 86 GLY A C 1
ATOM 667 O O . GLY A 1 86 ? 15.322 -16.454 -29.646 1.00 46.75 86 GLY A O 1
ATOM 668 N N . GLY A 1 87 ? 15.768 -14.245 -29.714 1.00 48.78 87 GLY A N 1
ATOM 669 C CA . GLY A 1 87 ? 15.009 -13.939 -30.919 1.00 48.78 87 GLY A CA 1
ATOM 670 C C . GLY A 1 87 ? 13.506 -13.803 -30.694 1.00 48.78 87 GLY A C 1
ATOM 671 O O . GLY A 1 87 ? 12.757 -14.748 -30.882 1.00 48.78 87 GLY A O 1
ATOM 672 N N . LEU A 1 88 ? 13.055 -12.593 -30.368 1.00 43.59 88 LEU A N 1
ATOM 673 C CA . LEU A 1 88 ? 12.173 -11.796 -31.231 1.00 43.59 88 LEU A CA 1
ATOM 674 C C . LEU A 1 88 ? 11.936 -10.444 -30.547 1.00 43.59 88 LEU A C 1
ATOM 676 O O . LEU A 1 88 ? 11.200 -10.294 -29.576 1.00 43.59 88 LEU A O 1
ATOM 680 N N . SER A 1 89 ? 12.662 -9.463 -31.069 1.00 53.59 89 SER A N 1
ATOM 681 C CA . SER A 1 89 ? 12.666 -8.058 -30.685 1.00 53.59 89 SER A CA 1
ATOM 682 C C . SER A 1 89 ? 11.274 -7.430 -30.825 1.00 53.59 89 SER A C 1
ATOM 684 O O . SER A 1 89 ? 10.876 -7.062 -31.927 1.00 53.59 89 SER A O 1
ATOM 686 N N . GLY A 1 90 ? 10.560 -7.260 -29.708 1.00 53.59 90 GLY A N 1
ATOM 687 C CA . GLY A 1 90 ? 9.355 -6.420 -29.619 1.00 53.59 90 GLY A CA 1
ATOM 688 C C . GLY A 1 90 ? 9.562 -5.097 -28.867 1.00 53.59 90 GLY A C 1
ATOM 689 O O . GLY A 1 90 ? 8.784 -4.163 -29.039 1.00 53.59 90 GLY A O 1
ATOM 690 N N . MET A 1 91 ? 10.624 -4.976 -28.064 1.00 51.81 91 MET A N 1
ATOM 691 C CA . MET A 1 91 ? 10.945 -3.753 -27.321 1.00 51.81 91 MET A CA 1
ATOM 692 C C . MET A 1 91 ? 12.001 -2.944 -28.071 1.00 51.81 91 MET A C 1
ATOM 694 O O . MET A 1 91 ? 13.116 -3.411 -28.301 1.00 51.81 91 MET A O 1
ATOM 698 N N . ARG A 1 92 ? 11.649 -1.713 -28.463 1.00 51.66 92 ARG A N 1
ATOM 699 C CA . ARG A 1 92 ? 12.608 -0.756 -29.026 1.00 51.66 92 ARG A CA 1
ATOM 700 C C . ARG A 1 92 ? 13.730 -0.524 -28.014 1.00 51.66 92 ARG A C 1
ATOM 702 O O . ARG A 1 92 ? 13.480 -0.266 -26.839 1.00 51.66 92 ARG A O 1
ATOM 709 N N . LYS A 1 93 ? 14.970 -0.603 -28.494 1.00 48.47 93 LYS A N 1
ATOM 710 C CA . LYS A 1 93 ? 16.184 -0.344 -27.718 1.00 48.47 93 LYS A CA 1
ATOM 711 C C . LYS A 1 93 ? 16.101 1.074 -27.126 1.00 48.47 93 LYS A C 1
ATOM 713 O O . LYS A 1 93 ? 16.161 2.039 -27.880 1.00 48.47 93 LYS A O 1
ATOM 718 N N . GLY A 1 94 ? 15.924 1.183 -25.806 1.00 55.53 94 GLY A N 1
ATOM 719 C CA . GLY A 1 94 ? 15.911 2.463 -25.080 1.00 55.53 94 GLY A CA 1
ATOM 720 C C . GLY A 1 94 ? 14.601 2.861 -24.390 1.00 55.53 94 GLY A C 1
ATOM 721 O O . GLY A 1 94 ? 14.554 3.957 -23.851 1.00 55.53 94 GLY A O 1
ATOM 722 N N . ILE A 1 95 ? 13.564 2.016 -24.386 1.00 50.22 95 ILE A N 1
ATOM 723 C CA . ILE A 1 95 ? 12.325 2.272 -23.631 1.00 50.22 95 ILE A CA 1
ATOM 724 C C . ILE A 1 95 ? 12.261 1.278 -22.471 1.00 50.22 95 ILE A C 1
ATOM 726 O O . ILE A 1 95 ? 12.156 0.067 -22.698 1.00 50.22 95 ILE A O 1
ATOM 730 N N . SER A 1 96 ? 12.351 1.775 -21.238 1.00 55.91 96 SER A N 1
ATOM 731 C CA . SER A 1 96 ? 12.092 0.964 -20.050 1.00 55.91 96 SER A CA 1
ATOM 732 C C . SER A 1 96 ? 10.586 0.787 -19.881 1.00 55.91 96 SER A C 1
ATOM 734 O O . SER A 1 96 ? 9.788 1.657 -20.234 1.00 55.91 96 SER A O 1
ATOM 736 N N . ALA A 1 97 ? 10.168 -0.359 -19.347 1.00 51.25 97 ALA A N 1
ATOM 737 C CA . ALA A 1 97 ? 8.770 -0.565 -19.000 1.00 51.25 97 ALA A CA 1
ATOM 738 C C . ALA A 1 97 ? 8.363 0.466 -17.930 1.00 51.25 97 ALA A C 1
ATOM 740 O O . ALA A 1 97 ? 8.850 0.402 -16.808 1.00 51.25 97 ALA A O 1
ATOM 741 N N . GLY A 1 98 ? 7.528 1.438 -18.314 1.00 54.44 98 GLY A N 1
ATOM 742 C CA . GLY A 1 98 ? 7.172 2.606 -17.496 1.00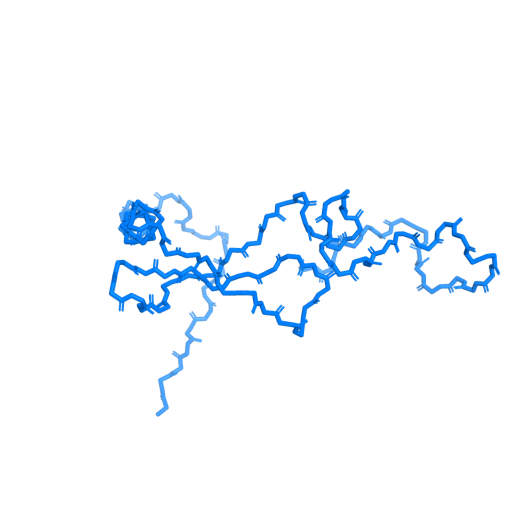 54.44 98 GLY A CA 1
ATOM 743 C C . GLY A 1 98 ? 7.353 3.955 -18.207 1.00 54.44 98 GLY A C 1
ATOM 744 O O . GLY A 1 98 ? 6.675 4.909 -17.849 1.00 54.44 98 GLY A O 1
ATOM 745 N N . ASP A 1 99 ? 8.158 4.020 -19.273 1.00 51.25 99 ASP A N 1
ATOM 746 C CA . ASP A 1 99 ? 8.463 5.265 -20.011 1.00 51.25 99 ASP A CA 1
ATOM 747 C C . ASP A 1 99 ? 7.338 5.747 -20.959 1.00 51.25 99 ASP A C 1
ATOM 749 O O . ASP A 1 99 ? 7.530 6.680 -21.736 1.00 51.25 99 ASP A O 1
ATOM 753 N N . ALA A 1 100 ? 6.165 5.105 -20.940 1.00 46.16 100 ALA A N 1
ATOM 754 C CA . 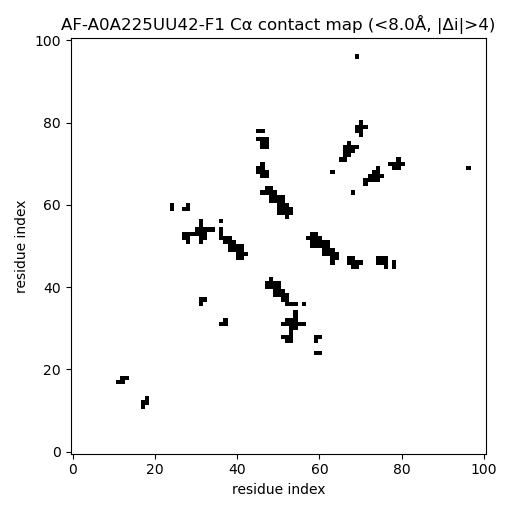ALA A 1 100 ? 5.035 5.418 -21.825 1.00 46.16 100 ALA A CA 1
ATOM 755 C C . ALA A 1 100 ? 3.767 5.874 -21.076 1.00 46.16 100 ALA A C 1
ATOM 757 O O . ALA A 1 100 ? 2.665 5.728 -21.607 1.00 46.16 100 ALA A O 1
ATOM 758 N N . ALA A 1 101 ? 3.917 6.377 -19.847 1.00 41.97 101 ALA A N 1
ATOM 759 C CA . ALA A 1 101 ? 2.835 7.007 -19.088 1.00 41.97 101 ALA A CA 1
ATOM 760 C C . ALA A 1 101 ? 2.813 8.529 -19.289 1.00 41.97 101 ALA A C 1
ATOM 762 O O . ALA A 1 101 ? 3.904 9.142 -19.267 1.00 41.97 101 ALA A O 1
#

Nearest PDB structures (foldseek):
  8a5x-assembly1_A  TM=7.152E-01  e=3.494E-03  Homo sapiens
  4uoi-assembly1_A  TM=4.598E-01  e=1.938E+00  Hepatitis C virus (isolate H77)
  2k8e-assembly1_A  TM=4.322E-01  e=2.367E+00  Es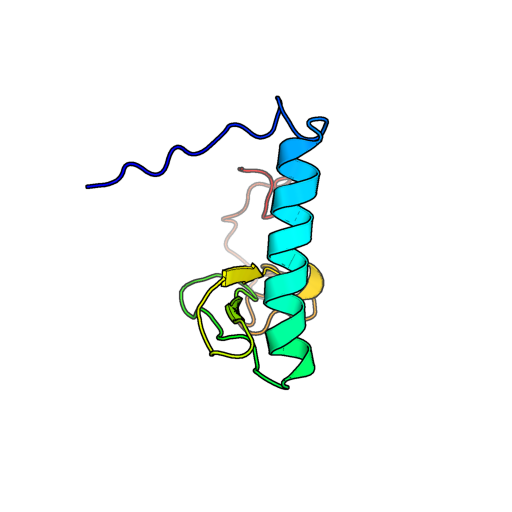cherichia coli K-12

Solvent-accessible surface area (backbone atoms only — not comparable to full-atom values):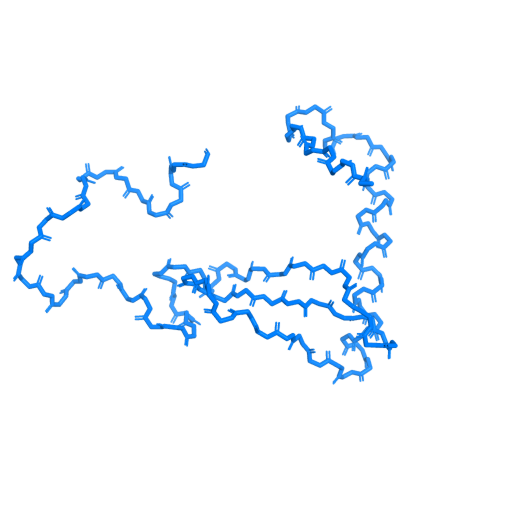 6437 Å² total; per-residue (Å²): 134,85,82,82,79,84,78,73,83,90,78,51,91,83,39,72,63,57,54,51,51,52,52,50,54,50,52,43,38,47,46,1,52,76,65,69,47,72,64,44,78,49,78,99,54,64,25,41,36,27,42,31,22,25,68,83,68,46,78,76,46,80,47,66,52,77,54,13,28,65,59,30,95,60,26,84,68,69,44,61,72,81,83,82,60,87,84,77,90,82,72,65,93,88,66,59,96,75,77,85,119

Mean predicted aligned error: 12.71 Å

InterPro domains:
  IPR044571 Phosphatidylinositol 4-kinase gamma 1-8 [PTHR45800] (16-101)

Secondary structure (DSSP, 8-state):
--------TTS-TT-HHHHHHHHHHHHHHHHHHHTT-PPEEPSSSSS--EEEE-TT--EEEEE--GGGSTT-TT-TT----S-SS-S---S-TT--TTTT-